Protein AF-A0A0R1YLH3-F1 (afdb_monomer)

Nearest PDB structures (foldseek):
  3edd-assembly1_A  TM=8.140E-01  e=1.425E-04  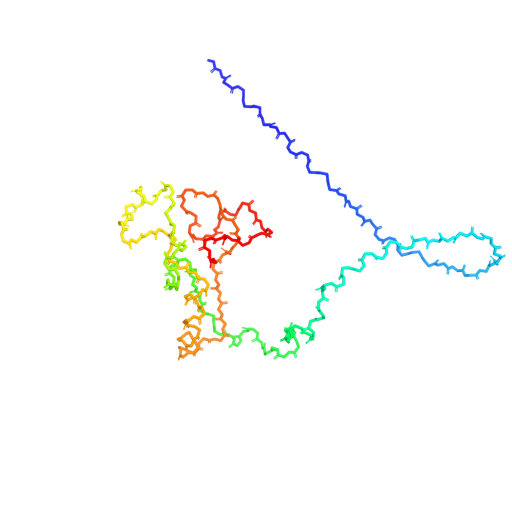Flavobacterium sp. 92
  1h3g-assembly1_A  TM=8.154E-01  e=4.074E-04  Flavobacterium sp. 92
  1sma-assembly1_B  TM=7.737E-01  e=2.733E-03  Thermus sp. IM6501
  1j0i-assembly1_B  TM=7.892E-01  e=3.795E-03  Geobacillus stearothermophilus
  1j0j-assembly1_A  TM=8.094E-01  e=9.514E-03  Geobacillus stearothermophilus

Organism: NCBI:txid1423721

Structure (mmCIF, N/CA/C/O backbone):
data_AF-A0A0R1YLH3-F1
#
_entry.id   AF-A0A0R1YLH3-F1
#
loop_
_atom_site.group_PDB
_atom_site.id
_atom_site.type_symbol
_atom_site.label_atom_id
_atom_site.label_alt_id
_atom_site.label_comp_id
_atom_site.label_asym_id
_atom_site.label_entity_id
_atom_site.label_seq_id
_atom_site.pdbx_PDB_ins_code
_atom_site.Cartn_x
_atom_site.Cartn_y
_atom_site.Cartn_z
_atom_site.occupancy
_atom_site.B_iso_or_equiv
_atom_site.auth_seq_id
_atom_site.auth_comp_id
_atom_site.auth_asym_id
_atom_site.auth_atom_id
_atom_site.pdbx_PDB_model_num
ATOM 1 N N . MET A 1 1 ? 11.636 28.647 -34.836 1.00 41.56 1 MET A N 1
ATOM 2 C CA . MET A 1 1 ? 10.511 27.737 -35.161 1.00 41.56 1 MET A CA 1
ATOM 3 C C . MET A 1 1 ? 9.834 27.294 -33.867 1.00 41.56 1 MET A C 1
ATOM 5 O O . MET A 1 1 ? 10.467 26.602 -33.083 1.00 41.56 1 MET A O 1
ATOM 9 N N . LYS A 1 2 ? 8.597 27.730 -33.590 1.00 36.56 2 LYS A N 1
ATOM 10 C CA . LYS A 1 2 ? 7.837 27.306 -32.396 1.00 36.56 2 LYS A CA 1
ATOM 11 C C . LYS A 1 2 ? 7.031 26.047 -32.741 1.00 36.56 2 LYS A C 1
ATOM 13 O O . LYS A 1 2 ? 6.199 26.096 -33.643 1.00 36.56 2 LYS A O 1
ATOM 18 N N . LYS A 1 3 ? 7.300 24.922 -32.067 1.00 42.94 3 LYS A N 1
ATOM 19 C CA . LYS A 1 3 ? 6.544 23.668 -32.239 1.00 42.94 3 LYS A CA 1
ATOM 20 C C . LYS A 1 3 ? 5.147 23.846 -31.633 1.00 42.94 3 LYS A C 1
ATOM 22 O O . LYS A 1 3 ? 5.029 24.143 -30.449 1.00 42.94 3 LYS A O 1
ATOM 27 N N . LYS A 1 4 ? 4.097 23.691 -32.445 1.00 41.88 4 LYS A N 1
ATOM 28 C CA . LYS A 1 4 ? 2.708 23.635 -31.969 1.00 41.88 4 LYS A CA 1
ATOM 29 C C . LYS A 1 4 ? 2.486 22.282 -31.288 1.00 41.88 4 LYS A C 1
ATOM 31 O O . LYS A 1 4 ? 2.579 21.251 -31.946 1.00 41.88 4 LYS A O 1
ATOM 36 N N . GLN A 1 5 ? 2.208 22.290 -29.988 1.00 43.94 5 GLN A N 1
ATOM 37 C CA . GLN A 1 5 ? 1.668 21.128 -29.283 1.00 43.94 5 GLN A CA 1
ATOM 38 C C . GLN A 1 5 ? 0.197 20.969 -29.681 1.00 43.94 5 GLN A C 1
ATOM 40 O O . GLN A 1 5 ? -0.623 21.840 -29.400 1.00 43.94 5 GLN A O 1
ATOM 45 N N . PHE A 1 6 ? -0.132 19.870 -30.356 1.00 42.41 6 PHE A N 1
ATOM 46 C CA . PHE A 1 6 ? -1.513 19.428 -30.519 1.00 42.41 6 PHE A CA 1
ATOM 47 C C . PHE A 1 6 ? -1.875 18.576 -29.302 1.00 42.41 6 PHE A C 1
ATOM 49 O O . PHE A 1 6 ? -1.439 17.435 -29.187 1.00 42.41 6 PHE A O 1
ATOM 56 N N . ALA A 1 7 ? -2.648 19.140 -28.377 1.00 43.97 7 ALA A N 1
ATOM 57 C CA . ALA A 1 7 ? -3.305 18.366 -27.333 1.00 43.97 7 ALA A CA 1
ATOM 58 C C . ALA A 1 7 ? -4.562 17.721 -27.936 1.00 43.97 7 ALA A C 1
ATOM 60 O O . ALA A 1 7 ? -5.494 18.429 -28.326 1.00 43.97 7 ALA A O 1
ATOM 61 N N . SER A 1 8 ? -4.601 16.391 -28.047 1.00 45.81 8 SER A N 1
ATOM 62 C CA . SER A 1 8 ? -5.822 15.679 -28.428 1.00 45.81 8 SER A CA 1
ATOM 63 C C . SER A 1 8 ? -6.795 15.697 -27.252 1.00 45.81 8 SER A C 1
ATOM 65 O O . SER A 1 8 ? -6.513 15.153 -26.183 1.00 45.81 8 SER A O 1
ATOM 67 N N . LYS A 1 9 ? -7.943 16.343 -27.438 1.00 44.88 9 LYS A N 1
ATOM 68 C CA . LYS A 1 9 ? -9.011 16.427 -26.443 1.00 44.88 9 LYS A CA 1
ATOM 69 C C . LYS A 1 9 ? -9.613 15.027 -26.269 1.00 44.88 9 LYS A C 1
ATOM 71 O O . LYS A 1 9 ? -10.305 14.547 -27.159 1.00 44.88 9 LYS A O 1
ATOM 76 N N . VAL A 1 10 ? -9.327 14.353 -25.155 1.00 46.75 10 VAL A N 1
ATOM 77 C CA . VAL A 1 10 ? -10.000 13.095 -24.801 1.00 46.75 10 VAL A CA 1
ATOM 78 C C . VAL A 1 10 ? -11.439 13.439 -24.425 1.00 46.75 10 VAL A C 1
ATOM 80 O O . VAL A 1 10 ? -11.704 13.980 -23.353 1.00 46.75 10 VAL A O 1
ATOM 83 N N . THR A 1 11 ? -12.380 13.175 -25.325 1.00 44.16 11 THR A N 1
ATOM 84 C CA . THR A 1 11 ? -13.809 13.342 -25.057 1.00 44.16 11 THR A CA 1
ATOM 85 C C . THR A 1 11 ? -14.288 12.137 -24.251 1.00 44.16 11 THR A C 1
ATOM 87 O O . THR A 1 11 ? -14.563 11.081 -24.811 1.00 44.16 11 THR A O 1
ATOM 90 N N . ARG A 1 12 ? -14.368 12.260 -22.921 1.00 53.16 12 ARG A N 1
ATOM 91 C CA . ARG A 1 12 ? -15.113 11.286 -22.110 1.00 53.16 12 ARG A CA 1
ATOM 92 C C . ARG A 1 12 ? -16.604 11.514 -22.349 1.00 53.16 12 ARG A C 1
ATOM 94 O O . ARG A 1 12 ? -17.117 12.584 -22.036 1.00 53.16 12 ARG A O 1
ATOM 101 N N . LEU A 1 13 ? -17.284 10.519 -22.912 1.00 41.19 13 LEU A N 1
ATOM 102 C CA . LEU A 1 13 ? -18.739 10.506 -23.014 1.00 41.19 13 LEU A CA 1
ATOM 103 C C . LEU A 1 13 ? -19.300 10.155 -21.626 1.00 41.19 13 LEU A C 1
ATOM 105 O O . LEU A 1 13 ? -19.331 8.992 -21.234 1.00 41.19 13 LEU A O 1
ATOM 109 N N . THR A 1 14 ? -19.669 11.158 -20.834 1.00 47.28 14 THR A N 1
ATOM 110 C CA . THR A 1 14 ? -20.372 10.942 -19.563 1.00 47.28 14 THR A CA 1
ATOM 111 C C . THR A 1 14 ? -21.852 10.726 -19.854 1.00 47.28 14 THR A C 1
ATOM 113 O O . THR A 1 14 ? -22.550 11.667 -20.230 1.00 47.28 14 THR A O 1
ATOM 116 N N . MET A 1 15 ? -22.335 9.493 -19.702 1.00 36.97 15 MET A N 1
ATOM 117 C CA . MET A 1 15 ? -23.762 9.188 -19.796 1.00 36.97 15 MET A CA 1
ATOM 118 C C . MET A 1 15 ? -24.400 9.405 -18.420 1.00 36.97 15 MET A C 1
ATOM 120 O O . MET A 1 15 ? -24.258 8.577 -17.525 1.00 36.97 15 MET A O 1
ATOM 124 N N . SER A 1 16 ? -25.065 10.544 -18.233 1.00 42.62 16 SER A N 1
ATOM 125 C CA . SER A 1 16 ? -25.871 10.805 -17.036 1.00 42.62 16 SER A CA 1
ATOM 126 C C . SER A 1 16 ? -27.224 10.113 -17.188 1.00 42.62 16 SER A C 1
ATOM 128 O O . SER A 1 16 ? -28.030 10.516 -18.024 1.00 42.62 16 SER A O 1
ATOM 130 N N . MET A 1 17 ? -27.487 9.071 -16.399 1.00 38.12 17 MET A N 1
ATOM 131 C CA . MET A 1 17 ? -28.811 8.452 -16.316 1.00 38.12 17 MET A CA 1
ATOM 132 C C . MET A 1 17 ? -29.603 9.132 -15.194 1.00 38.12 17 MET A C 1
ATOM 134 O O . MET A 1 17 ? -29.219 9.064 -14.029 1.00 38.12 17 MET A O 1
ATOM 138 N N . VAL A 1 18 ? -30.698 9.810 -15.542 1.00 38.19 18 VAL A N 1
ATOM 139 C CA . VAL A 1 18 ? -31.659 10.340 -14.565 1.00 38.19 18 VAL A CA 1
ATOM 140 C C . VAL A 1 18 ? -32.640 9.219 -14.226 1.00 38.19 18 VAL A C 1
ATOM 142 O O . VAL A 1 18 ? -33.414 8.799 -15.084 1.00 38.19 18 VAL A O 1
ATOM 145 N N . LEU A 1 19 ? -32.620 8.720 -12.987 1.00 36.47 19 LEU A N 1
ATOM 146 C CA . LEU A 1 19 ? -33.685 7.851 -12.482 1.00 36.47 19 LEU A CA 1
ATOM 147 C C . LEU A 1 19 ? -34.911 8.711 -12.144 1.00 36.47 19 LEU A C 1
ATOM 149 O O . LEU A 1 19 ? -34.988 9.315 -11.078 1.00 36.47 19 LEU A O 1
ATOM 153 N N . GLY A 1 20 ? -35.868 8.778 -13.069 1.00 37.16 20 GLY A N 1
ATOM 154 C CA . GLY A 1 20 ? -37.187 9.349 -12.811 1.00 37.16 20 GLY A CA 1
ATOM 155 C C . GLY A 1 20 ? -38.100 8.311 -12.161 1.00 37.16 20 GLY A C 1
ATOM 156 O O . GLY A 1 20 ? -38.496 7.347 -12.811 1.00 37.16 20 GLY A O 1
ATOM 157 N N . ALA A 1 21 ? -38.463 8.504 -10.894 1.00 40.66 21 ALA A N 1
ATOM 158 C CA . ALA A 1 21 ? -39.546 7.748 -10.275 1.00 40.66 21 ALA A CA 1
ATOM 159 C C . ALA A 1 21 ? -40.887 8.292 -10.797 1.00 40.66 21 ALA A C 1
ATOM 161 O O . ALA A 1 21 ? -41.300 9.385 -10.419 1.00 40.66 21 ALA A O 1
ATOM 162 N N . SER A 1 22 ? -41.554 7.556 -11.690 1.00 39.66 22 SER A N 1
ATOM 163 C CA . SER A 1 22 ? -42.939 7.849 -12.079 1.00 39.66 22 SER A CA 1
ATOM 164 C C . SER A 1 22 ? -43.885 6.988 -11.253 1.00 39.66 22 SER A C 1
ATOM 166 O O . SER A 1 22 ? -43.877 5.763 -11.359 1.00 39.66 22 SER A O 1
ATOM 168 N N . THR A 1 23 ? -44.700 7.627 -10.421 1.00 36.88 23 THR A N 1
ATOM 169 C CA . THR A 1 23 ? -45.842 6.993 -9.765 1.00 36.88 23 THR A CA 1
ATOM 170 C C . THR A 1 23 ? -46.965 6.830 -10.786 1.00 36.88 23 THR A C 1
ATOM 172 O O . THR A 1 23 ? -47.507 7.799 -11.310 1.00 36.88 23 THR A O 1
ATOM 175 N N . ILE A 1 24 ? -47.298 5.580 -11.097 1.00 39.78 24 ILE A N 1
ATOM 176 C CA . ILE A 1 24 ? -48.396 5.228 -11.997 1.00 39.78 24 ILE A CA 1
ATOM 177 C C . ILE A 1 24 ? -49.672 5.150 -11.152 1.00 39.78 24 ILE A C 1
ATOM 179 O O . ILE A 1 24 ? -49.755 4.334 -10.235 1.00 39.78 24 ILE A O 1
ATOM 183 N N . VAL A 1 25 ? -50.656 6.003 -11.437 1.00 35.94 25 VAL A N 1
ATOM 184 C CA . VAL A 1 25 ? -52.012 5.893 -10.876 1.00 35.94 25 VAL A CA 1
ATOM 185 C C . VAL A 1 25 ? -52.773 4.853 -11.714 1.00 35.94 25 VAL A C 1
ATOM 187 O O . VAL A 1 25 ? -52.804 4.997 -12.938 1.00 35.94 25 VAL A O 1
ATOM 190 N N . PRO A 1 26 ? -53.359 3.793 -11.128 1.00 37.72 26 PRO A N 1
ATOM 191 C CA . PRO A 1 26 ? -54.004 2.746 -11.905 1.00 37.72 26 PRO A CA 1
ATOM 192 C C . PRO A 1 26 ? -55.454 3.130 -12.205 1.00 37.72 26 PRO A C 1
ATOM 194 O O . PRO A 1 26 ? -56.212 3.429 -11.288 1.00 37.72 26 PRO A O 1
ATOM 197 N N . ASN A 1 27 ? -55.842 3.097 -13.481 1.00 35.34 27 ASN A N 1
ATOM 198 C CA . ASN A 1 27 ? -57.088 2.466 -13.927 1.00 35.34 27 ASN A CA 1
ATOM 199 C C . ASN A 1 27 ? -57.209 2.520 -15.455 1.00 35.34 27 ASN A C 1
ATOM 201 O O . ASN A 1 27 ? -57.307 3.600 -16.027 1.00 35.34 27 ASN A O 1
ATOM 205 N N . MET A 1 28 ? -57.191 1.328 -16.065 1.00 33.00 28 MET A N 1
ATOM 206 C CA . MET A 1 28 ? -57.956 0.832 -17.227 1.00 33.00 28 MET A CA 1
ATOM 207 C C . MET A 1 28 ? -57.123 -0.244 -17.965 1.00 33.00 28 MET A C 1
ATOM 209 O O . MET A 1 28 ? -56.097 0.041 -18.576 1.00 33.00 28 MET A O 1
ATOM 213 N N . LEU A 1 29 ? -57.556 -1.504 -17.840 1.00 31.77 29 LEU A N 1
ATOM 214 C CA . LEU A 1 29 ? -57.017 -2.729 -18.471 1.00 31.77 29 LEU A CA 1
ATOM 215 C C . LEU A 1 29 ? -57.354 -2.798 -19.988 1.00 31.77 29 LEU A C 1
ATOM 217 O O . LEU A 1 29 ? -58.272 -2.104 -20.418 1.00 31.77 29 LEU A O 1
ATOM 221 N N . PRO A 1 30 ? -56.835 -3.775 -20.767 1.00 43.88 30 PRO A N 1
ATOM 222 C CA . PRO A 1 30 ? -55.427 -4.112 -21.006 1.00 43.88 30 PRO A CA 1
ATOM 223 C C . PRO A 1 30 ? -55.154 -4.310 -22.523 1.00 43.88 30 PRO A C 1
ATOM 225 O O . PRO A 1 30 ? -55.955 -4.918 -23.228 1.00 43.88 30 PRO A O 1
ATOM 228 N N . LEU A 1 31 ? -53.998 -3.912 -23.059 1.00 31.97 31 LEU A N 1
ATOM 229 C CA . LEU A 1 31 ? -53.552 -4.481 -24.339 1.00 31.97 31 LEU A CA 1
ATOM 230 C C . LEU A 1 31 ? -52.028 -4.545 -24.391 1.00 31.97 31 LEU A C 1
ATOM 232 O O . LEU A 1 31 ? -51.353 -3.526 -24.448 1.00 31.97 31 LEU A O 1
ATOM 236 N N . PHE A 1 32 ? -51.535 -5.778 -24.271 1.00 42.72 32 PHE A N 1
ATOM 237 C CA . PHE A 1 32 ? -50.171 -6.257 -24.490 1.00 42.72 32 PHE A CA 1
ATOM 238 C C . PHE A 1 32 ? -49.085 -5.190 -24.696 1.00 42.72 32 PHE A C 1
ATOM 240 O O . PHE A 1 32 ? -48.831 -4.739 -25.808 1.00 42.72 32 PHE A O 1
ATOM 247 N N . SER A 1 33 ? -48.334 -4.916 -23.631 1.00 35.69 33 SER A N 1
ATOM 248 C CA . SER A 1 33 ? -46.931 -4.536 -23.759 1.00 35.69 33 SER A CA 1
ATOM 249 C C . SER A 1 33 ? -46.142 -5.323 -22.719 1.00 35.69 33 SER A C 1
ATOM 251 O O . SER A 1 33 ? -46.229 -5.058 -21.520 1.00 35.69 33 SER A O 1
ATOM 253 N N . GLN A 1 34 ? -45.445 -6.373 -23.162 1.00 30.75 34 GLN A N 1
ATOM 254 C CA . GLN A 1 34 ? -44.431 -7.011 -22.331 1.00 30.75 34 GLN A CA 1
ATOM 255 C C . GLN A 1 34 ? -43.265 -6.032 -22.217 1.00 30.75 34 GLN A C 1
ATOM 257 O O . GLN A 1 34 ? -42.438 -5.927 -23.121 1.00 30.75 34 GLN A O 1
ATOM 262 N N . THR A 1 35 ? -43.190 -5.312 -21.103 1.00 37.00 35 THR A N 1
ATOM 263 C CA . THR A 1 35 ? -41.956 -4.629 -20.728 1.00 37.00 35 THR A CA 1
ATOM 264 C C . THR A 1 35 ? -40.948 -5.700 -20.329 1.00 37.00 35 THR A C 1
ATOM 266 O O . THR A 1 35 ? -41.014 -6.261 -19.235 1.00 37.00 35 THR A O 1
ATOM 269 N N . VAL A 1 36 ? -40.019 -6.012 -21.233 1.00 32.28 36 VAL A N 1
ATOM 270 C CA . VAL A 1 36 ? -38.805 -6.756 -20.894 1.00 32.28 36 VAL A CA 1
ATOM 271 C C . VAL A 1 36 ? -37.981 -5.854 -19.980 1.00 32.28 36 VAL A C 1
ATOM 273 O O . VAL A 1 36 ? -37.334 -4.910 -20.429 1.00 32.28 36 VAL A O 1
ATOM 276 N N . PHE A 1 37 ? -38.036 -6.110 -18.676 1.00 39.53 37 PHE A N 1
ATOM 277 C CA . PHE A 1 37 ? -37.098 -5.510 -17.740 1.00 39.53 37 PHE A CA 1
ATOM 278 C C . PHE A 1 37 ? -35.727 -6.141 -17.989 1.00 39.53 37 PHE A C 1
ATOM 280 O O . PHE A 1 37 ? -35.552 -7.347 -17.806 1.00 39.53 37 PHE A O 1
ATOM 287 N N . ALA A 1 38 ? -34.748 -5.336 -18.404 1.00 34.44 38 ALA A N 1
ATOM 288 C CA . ALA A 1 38 ? -33.347 -5.733 -18.374 1.00 34.44 38 ALA A CA 1
ATOM 289 C C . ALA A 1 38 ? -32.920 -5.868 -16.905 1.00 34.44 38 ALA A C 1
ATOM 291 O O . ALA A 1 38 ? -32.448 -4.924 -16.275 1.00 34.44 38 ALA A O 1
ATOM 292 N N . ASN A 1 39 ? -33.154 -7.046 -16.335 1.00 43.38 39 ASN A N 1
ATOM 293 C CA . ASN A 1 39 ? -32.692 -7.407 -15.010 1.00 43.38 39 ASN A CA 1
ATOM 294 C C . ASN A 1 39 ? -31.244 -7.896 -15.137 1.00 43.38 39 ASN A C 1
ATOM 296 O O . ASN A 1 39 ? -30.988 -9.096 -15.124 1.00 43.38 39 ASN A O 1
ATOM 300 N N . THR A 1 40 ? -30.282 -6.980 -15.274 1.00 40.06 40 THR A N 1
ATOM 301 C CA . THR A 1 40 ? -28.876 -7.330 -15.014 1.00 40.06 40 THR A CA 1
ATOM 302 C C . THR A 1 40 ? -28.689 -7.376 -13.503 1.00 40.06 40 THR A C 1
ATOM 304 O O . THR A 1 40 ? -28.097 -6.491 -12.890 1.00 40.06 40 THR A O 1
ATOM 307 N N . GLN A 1 41 ? -29.237 -8.420 -12.882 1.00 41.78 41 GLN A N 1
ATOM 308 C CA . GLN A 1 41 ? -28.711 -8.893 -11.613 1.00 41.78 41 GLN A CA 1
ATOM 309 C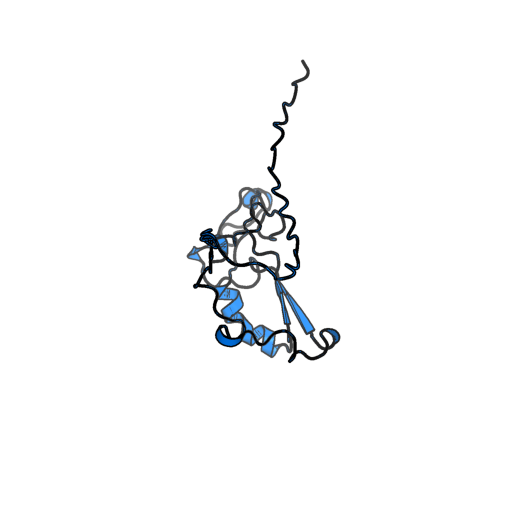 C . GLN A 1 41 ? -27.338 -9.470 -11.942 1.00 41.78 41 GLN A C 1
ATOM 311 O O . GLN A 1 41 ? -27.235 -10.560 -12.497 1.00 41.78 41 GLN A O 1
ATOM 316 N N . ASN A 1 42 ? -26.273 -8.733 -11.640 1.00 40.75 42 ASN A N 1
ATOM 317 C CA . ASN A 1 42 ? -24.971 -9.365 -11.476 1.00 40.75 42 ASN A CA 1
ATOM 318 C C . ASN A 1 42 ? -25.094 -10.303 -10.265 1.00 40.75 42 ASN A C 1
ATOM 320 O O . ASN A 1 42 ? -24.911 -9.888 -9.123 1.00 40.75 42 ASN A O 1
ATOM 324 N N . THR A 1 43 ? -25.431 -11.571 -10.500 1.00 44.56 43 THR A N 1
ATOM 325 C CA . THR A 1 43 ? -25.669 -12.594 -9.465 1.00 44.56 43 THR A CA 1
ATOM 326 C C . THR A 1 43 ? -24.386 -13.097 -8.787 1.00 44.56 43 THR A C 1
ATOM 328 O O . THR A 1 43 ? -24.390 -14.150 -8.162 1.00 44.56 43 THR A O 1
ATOM 331 N N . GLY A 1 44 ? -23.280 -12.354 -8.891 1.00 45.44 44 GLY A N 1
ATOM 332 C CA . GLY A 1 44 ? -22.007 -12.643 -8.218 1.00 45.44 44 GLY A CA 1
ATOM 333 C C . GLY A 1 44 ? -21.714 -11.757 -7.002 1.00 45.44 44 GLY A C 1
ATOM 334 O O . GLY A 1 44 ? -20.686 -11.925 -6.351 1.00 45.44 44 GLY A O 1
ATOM 335 N N . ILE A 1 45 ? -22.576 -10.789 -6.676 1.00 50.59 45 ILE A N 1
ATOM 336 C CA . ILE A 1 45 ? -22.359 -9.912 -5.521 1.00 50.59 45 ILE A CA 1
ATOM 337 C C . ILE A 1 45 ? -22.963 -10.583 -4.282 1.00 50.59 45 ILE A C 1
ATOM 339 O O . ILE A 1 45 ? -24.138 -10.402 -3.984 1.00 50.59 45 ILE A O 1
ATOM 343 N N . LEU A 1 46 ? -22.143 -11.345 -3.548 1.00 50.66 46 LEU A N 1
ATOM 344 C CA . LEU A 1 46 ? -22.490 -11.828 -2.203 1.00 50.66 46 LEU A CA 1
ATOM 345 C C . LEU A 1 46 ? -22.951 -10.653 -1.325 1.00 50.66 46 LEU A C 1
ATOM 347 O O . LEU A 1 46 ? -22.324 -9.586 -1.367 1.00 50.66 46 LEU A O 1
ATOM 351 N N . SER A 1 47 ? -24.005 -10.847 -0.527 1.00 55.31 47 SER A N 1
ATOM 352 C CA . SER A 1 47 ? -24.480 -9.861 0.455 1.00 55.31 47 SER A CA 1
ATOM 353 C C . SER A 1 47 ? -23.370 -9.512 1.452 1.00 55.31 47 SER A C 1
ATOM 355 O O . SER A 1 47 ? -22.518 -10.343 1.760 1.00 55.31 47 SER A O 1
ATOM 357 N N . ALA A 1 48 ? -23.376 -8.294 2.005 1.00 52.41 48 ALA A N 1
ATOM 358 C CA . ALA A 1 48 ? -22.409 -7.872 3.028 1.00 52.41 48 ALA A CA 1
ATOM 359 C C . ALA A 1 48 ? -22.357 -8.837 4.230 1.00 52.41 48 ALA A C 1
ATOM 361 O O . ALA A 1 48 ? -21.288 -9.082 4.787 1.00 52.41 48 ALA A O 1
ATOM 362 N N . LYS A 1 49 ? -23.501 -9.450 4.564 1.00 49.03 49 LYS A N 1
ATOM 363 C CA . LYS A 1 49 ? -23.612 -10.496 5.587 1.00 49.03 49 LYS A CA 1
ATOM 364 C C . LYS A 1 49 ? -22.905 -11.793 5.173 1.00 49.03 49 LYS A C 1
ATOM 366 O O . LYS A 1 49 ? -22.237 -12.405 5.999 1.00 49.03 49 LYS A O 1
ATOM 371 N N . ASP A 1 50 ? -23.004 -12.163 3.899 1.00 55.78 50 ASP A N 1
ATOM 372 C CA . ASP A 1 50 ? -22.420 -13.389 3.337 1.00 55.78 50 ASP A CA 1
ATOM 373 C C . ASP A 1 50 ? -20.901 -13.260 3.125 1.00 55.78 50 ASP A C 1
ATOM 375 O O . ASP A 1 50 ? -20.193 -14.260 3.081 1.00 55.78 50 ASP A O 1
ATOM 379 N N . ARG A 1 51 ? -20.383 -12.025 3.043 1.00 56.59 51 ARG A N 1
ATOM 380 C CA . ARG A 1 51 ? -18.941 -11.714 2.982 1.00 56.59 51 ARG A CA 1
ATOM 381 C C . ARG A 1 51 ? -18.263 -11.638 4.357 1.00 56.59 51 ARG A C 1
ATOM 383 O O . ARG A 1 51 ? -17.083 -11.311 4.421 1.00 56.59 51 ARG A O 1
ATOM 390 N N . GLY A 1 52 ? -19.001 -11.834 5.454 1.00 47.53 52 GLY A N 1
ATOM 391 C CA . GLY A 1 52 ? -18.482 -11.606 6.809 1.00 47.53 52 GLY A CA 1
ATOM 392 C C . GLY A 1 52 ? -18.116 -10.141 7.098 1.00 47.53 52 GLY A C 1
ATOM 393 O O . GLY A 1 52 ? -17.431 -9.859 8.079 1.00 47.53 52 GLY A O 1
ATOM 394 N N . ILE A 1 53 ? -18.569 -9.194 6.266 1.00 50.72 53 ILE A N 1
ATOM 395 C CA . ILE A 1 53 ? -18.299 -7.764 6.440 1.00 50.72 53 ILE A CA 1
ATOM 396 C C . ILE A 1 53 ? -19.299 -7.213 7.466 1.00 50.72 53 ILE A C 1
ATOM 398 O O . ILE A 1 53 ? -20.361 -6.688 7.130 1.00 50.72 53 ILE A O 1
ATOM 402 N N . LEU A 1 54 ? -18.949 -7.326 8.746 1.00 46.81 54 LEU A N 1
ATOM 403 C CA . LEU A 1 54 ? -19.563 -6.569 9.835 1.00 46.81 54 LEU A CA 1
ATOM 404 C C . LEU A 1 54 ? -18.876 -5.201 9.927 1.00 46.81 54 LEU A C 1
ATOM 406 O O . LEU A 1 54 ? -18.013 -4.998 10.774 1.00 46.81 54 LEU A O 1
ATOM 410 N N . TYR A 1 55 ? -19.206 -4.250 9.051 1.00 51.91 55 TYR A N 1
ATOM 411 C CA . TYR A 1 55 ? -18.629 -2.907 9.166 1.00 51.91 55 TYR A CA 1
ATOM 412 C C . TYR A 1 55 ? -19.629 -1.786 8.900 1.00 51.91 55 TYR A C 1
ATOM 414 O O . TYR A 1 55 ? -19.738 -1.279 7.792 1.00 51.91 55 TYR A O 1
ATOM 422 N N . ALA A 1 56 ? -20.330 -1.402 9.970 1.00 46.97 56 ALA A N 1
ATOM 423 C CA . ALA A 1 56 ? -20.817 -0.037 10.215 1.00 46.97 56 ALA A CA 1
ATOM 424 C C . ALA A 1 56 ? -21.392 0.093 11.638 1.00 46.97 56 ALA A C 1
ATOM 426 O O . ALA A 1 56 ? -21.140 1.084 12.307 1.00 46.97 56 ALA A O 1
ATOM 427 N N . ASN A 1 57 ? -22.101 -0.933 12.128 1.00 49.03 57 ASN A N 1
ATOM 428 C CA . ASN A 1 57 ? -22.892 -0.843 13.368 1.00 49.03 57 ASN A CA 1
ATOM 429 C C . ASN A 1 57 ? -22.278 -1.544 14.597 1.00 49.03 57 ASN A C 1
ATOM 431 O O . ASN A 1 57 ? -22.923 -1.608 15.637 1.00 49.03 57 ASN A O 1
ATOM 435 N N . SER A 1 58 ? -21.062 -2.089 14.489 1.00 52.78 58 SER A N 1
ATOM 436 C CA . SER A 1 58 ? -20.330 -2.711 15.610 1.00 52.78 58 SER A CA 1
ATOM 437 C C . SER A 1 58 ? -19.012 -2.010 15.950 1.00 52.78 58 SER A C 1
ATOM 439 O O . SER A 1 58 ? -18.295 -2.483 16.828 1.00 52.78 58 SER A O 1
ATOM 441 N N . ARG A 1 59 ? -18.651 -0.933 15.235 1.00 57.91 59 ARG A N 1
ATOM 442 C CA . ARG A 1 59 ? -17.453 -0.145 15.555 1.00 57.91 59 ARG A CA 1
ATOM 443 C C . ARG A 1 59 ? -17.761 0.773 16.733 1.00 57.91 59 ARG A C 1
ATOM 445 O O . ARG A 1 59 ? -18.796 1.438 16.744 1.00 57.91 59 ARG A O 1
ATOM 452 N N . THR A 1 60 ? -16.844 0.809 17.690 1.00 69.62 60 THR A N 1
ATOM 453 C CA . THR A 1 60 ? -16.705 1.911 18.646 1.00 69.62 60 THR A CA 1
ATOM 454 C C . THR A 1 60 ? -16.314 3.197 17.907 1.00 69.62 60 THR A C 1
ATOM 456 O O . THR A 1 60 ? -16.180 3.212 16.680 1.00 69.62 60 THR A O 1
ATOM 459 N N . ASP A 1 61 ? -16.186 4.308 18.626 1.00 81.12 61 ASP A N 1
ATOM 460 C CA . ASP A 1 61 ? -15.787 5.579 18.029 1.00 81.12 61 ASP A CA 1
ATOM 461 C C . ASP A 1 61 ? -14.417 5.446 17.341 1.00 81.12 61 ASP A C 1
ATOM 463 O O . ASP A 1 61 ? -13.476 4.929 17.934 1.00 81.12 61 ASP A O 1
ATOM 467 N N . PHE A 1 62 ? -14.269 5.925 16.100 1.00 82.94 62 PHE A N 1
ATOM 468 C CA . PHE A 1 62 ? -12.978 5.875 15.398 1.00 82.94 62 PHE A CA 1
ATOM 469 C C . PHE A 1 62 ? -11.884 6.671 16.129 1.00 82.94 62 PHE A C 1
ATOM 471 O O . PHE A 1 62 ? -10.700 6.421 15.934 1.00 82.94 62 PHE A O 1
ATOM 478 N N . ARG A 1 63 ? -12.272 7.620 16.990 1.00 86.75 63 ARG A N 1
ATOM 479 C CA . ARG A 1 63 ? -11.353 8.355 17.867 1.00 86.75 63 ARG A CA 1
ATOM 480 C C . ARG A 1 63 ? -10.684 7.468 18.922 1.00 86.75 63 ARG A C 1
ATOM 482 O O . ARG A 1 63 ? -9.669 7.888 19.467 1.00 86.75 63 ARG A O 1
ATOM 489 N N . ASP A 1 64 ? -11.224 6.279 19.184 1.00 88.50 64 ASP A N 1
ATOM 490 C CA . ASP A 1 64 ? -10.635 5.292 20.094 1.00 88.50 64 ASP A CA 1
ATOM 491 C C . ASP A 1 64 ? -9.560 4.430 19.402 1.00 88.50 64 ASP A C 1
ATOM 493 O O . ASP A 1 64 ? -8.839 3.687 20.067 1.00 88.50 64 ASP A O 1
ATOM 497 N N . GLU A 1 65 ? -9.438 4.513 18.072 1.00 90.44 65 GLU A N 1
ATOM 498 C CA . GLU A 1 65 ? -8.497 3.709 17.295 1.00 90.44 65 GLU A CA 1
ATOM 499 C C . GLU A 1 65 ? -7.086 4.310 17.309 1.00 90.44 65 GLU A C 1
ATOM 501 O O . GLU A 1 65 ? -6.882 5.514 17.126 1.00 90.44 65 GLU A O 1
ATOM 506 N N . THR A 1 66 ? -6.082 3.446 17.421 1.00 95.06 66 THR A N 1
ATOM 507 C CA . THR A 1 66 ? -4.678 3.793 17.193 1.00 95.06 66 THR A CA 1
ATOM 508 C C . THR A 1 66 ? -4.248 3.257 15.831 1.00 95.06 66 THR A C 1
ATOM 510 O O . THR A 1 66 ? -4.314 2.058 15.549 1.00 95.06 66 THR A O 1
ATOM 513 N N . ILE A 1 67 ? -3.815 4.163 14.951 1.00 96.38 67 ILE A N 1
ATOM 514 C CA . ILE A 1 67 ? -3.536 3.851 13.544 1.00 96.38 67 ILE A CA 1
ATOM 515 C C . ILE A 1 67 ? -2.036 3.645 13.331 1.00 96.38 67 ILE A C 1
ATOM 517 O O . ILE A 1 67 ? -1.239 4.549 13.584 1.00 96.38 67 ILE A O 1
ATOM 521 N N . TYR A 1 68 ? -1.662 2.482 12.798 1.00 98.19 68 TYR A N 1
ATOM 522 C CA . TYR A 1 68 ? -0.320 2.213 12.291 1.00 98.19 68 TYR A CA 1
ATOM 523 C C . TYR A 1 68 ? -0.246 2.584 10.808 1.00 98.19 68 TYR A C 1
ATOM 525 O O . TYR A 1 68 ? -0.884 1.943 9.970 1.00 98.19 68 TYR A O 1
ATOM 533 N N . PHE A 1 69 ? 0.509 3.631 10.476 1.00 98.19 69 PHE A N 1
ATOM 534 C CA . PHE A 1 69 ? 0.731 4.034 9.089 1.00 98.19 69 PHE A CA 1
ATOM 535 C C . PHE A 1 69 ? 1.985 3.370 8.517 1.00 98.19 69 PHE A C 1
ATOM 537 O O . PHE A 1 69 ? 3.040 3.404 9.151 1.00 98.19 69 PHE A O 1
ATOM 544 N N . LEU A 1 70 ? 1.890 2.815 7.307 1.00 98.00 70 LEU A N 1
ATOM 545 C CA . LEU A 1 70 ? 3.028 2.219 6.609 1.00 98.00 70 LEU A CA 1
ATOM 546 C C . LEU A 1 70 ? 2.985 2.448 5.095 1.00 98.00 70 LEU A C 1
ATOM 548 O O . LEU A 1 70 ? 1.928 2.630 4.490 1.00 98.00 70 LEU A O 1
ATOM 552 N N . ILE A 1 71 ? 4.168 2.400 4.482 1.00 98.00 71 ILE A N 1
ATOM 553 C CA . ILE A 1 71 ? 4.341 2.336 3.030 1.00 98.00 71 ILE A CA 1
ATOM 554 C C . ILE A 1 71 ? 4.488 0.858 2.672 1.00 98.00 71 ILE A C 1
ATOM 556 O O . ILE A 1 71 ? 5.494 0.249 3.026 1.00 98.00 71 ILE A O 1
ATOM 560 N N . THR A 1 72 ? 3.491 0.279 1.999 1.00 97.81 72 THR A N 1
ATOM 561 C CA . THR A 1 72 ? 3.402 -1.180 1.783 1.00 97.81 72 THR A CA 1
ATOM 562 C C . THR A 1 72 ? 4.649 -1.738 1.100 1.00 97.81 72 THR A C 1
ATOM 564 O O . THR A 1 72 ? 5.244 -2.688 1.595 1.00 97.81 72 THR A O 1
ATOM 567 N N . THR A 1 73 ? 5.133 -1.051 0.062 1.00 97.50 73 THR A N 1
ATOM 568 C CA . THR A 1 73 ? 6.338 -1.411 -0.712 1.00 97.50 73 THR A CA 1
ATOM 569 C C . THR A 1 73 ? 7.654 -1.311 0.055 1.00 97.50 73 THR A C 1
ATOM 571 O O . THR A 1 73 ? 8.699 -1.571 -0.531 1.00 97.50 73 THR A O 1
ATOM 574 N N . ARG A 1 74 ? 7.632 -0.854 1.315 1.00 97.38 74 ARG A N 1
ATOM 575 C CA . ARG A 1 74 ? 8.812 -0.616 2.164 1.00 97.38 74 ARG A CA 1
ATOM 576 C C . ARG A 1 74 ? 8.666 -1.182 3.575 1.00 97.38 74 ARG A C 1
ATOM 578 O O . ARG A 1 74 ? 9.504 -0.890 4.425 1.00 97.38 74 ARG A O 1
ATOM 585 N N . PHE A 1 75 ? 7.591 -1.918 3.848 1.00 97.94 75 PHE A N 1
ATOM 586 C CA . PHE A 1 75 ? 7.303 -2.419 5.187 1.00 97.94 75 PHE A CA 1
ATOM 587 C C . PHE A 1 75 ? 7.889 -3.811 5.415 1.00 97.94 75 PHE A C 1
ATOM 589 O O . PHE A 1 75 ? 8.724 -3.981 6.302 1.00 97.94 75 PHE A O 1
ATOM 596 N N . TYR A 1 76 ? 7.471 -4.791 4.612 1.00 98.06 76 TYR A N 1
ATOM 597 C CA . TYR A 1 76 ? 7.964 -6.161 4.689 1.00 98.06 76 TYR A CA 1
ATOM 598 C C . TYR A 1 76 ? 7.835 -6.843 3.323 1.00 98.06 76 TYR A C 1
ATOM 600 O O . TYR A 1 76 ? 6.808 -6.688 2.666 1.00 98.06 76 TYR A O 1
ATOM 608 N N . ASP A 1 77 ? 8.884 -7.559 2.923 1.00 97.88 77 ASP A N 1
ATOM 609 C CA . ASP A 1 77 ? 9.019 -8.296 1.657 1.00 97.88 77 ASP A CA 1
ATOM 610 C C . ASP A 1 77 ? 8.667 -9.763 1.922 1.00 97.88 77 ASP A C 1
ATOM 612 O O . ASP A 1 77 ? 9.453 -10.479 2.547 1.00 97.88 77 ASP A O 1
ATOM 616 N N . GLY A 1 78 ? 7.440 -10.148 1.562 1.00 97.81 78 GLY A N 1
ATOM 617 C CA . GLY A 1 78 ? 6.908 -11.499 1.749 1.00 97.81 78 GLY A CA 1
ATOM 618 C C . GLY A 1 78 ? 7.042 -12.362 0.496 1.00 97.81 78 GLY A C 1
ATOM 619 O O . GLY A 1 78 ? 7.156 -13.582 0.605 1.00 97.81 78 GL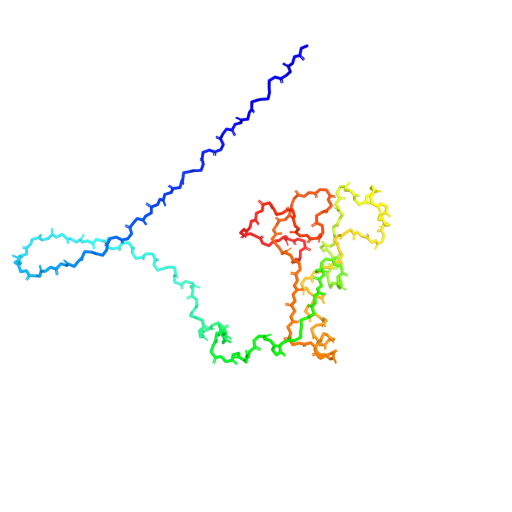Y A O 1
ATOM 620 N N . ASP A 1 79 ? 7.096 -11.745 -0.688 1.00 97.50 79 ASP A N 1
ATOM 621 C CA . ASP A 1 79 ? 7.363 -12.426 -1.950 1.00 97.50 79 ASP A CA 1
ATOM 622 C C . ASP A 1 79 ? 8.398 -11.685 -2.802 1.00 97.50 79 ASP A C 1
ATOM 624 O O . ASP A 1 79 ? 8.092 -10.894 -3.691 1.00 97.50 79 ASP A O 1
ATOM 628 N N . SER A 1 80 ? 9.659 -12.078 -2.636 1.00 96.31 80 SER A N 1
ATOM 629 C CA . SER A 1 80 ? 10.758 -11.509 -3.418 1.00 96.31 80 SER A CA 1
ATOM 630 C C . SER A 1 80 ? 10.640 -11.688 -4.942 1.00 96.31 80 SER A C 1
ATOM 632 O O . SER A 1 80 ? 11.403 -11.058 -5.680 1.00 96.31 80 SER A O 1
ATOM 634 N N . SER A 1 81 ? 9.733 -12.542 -5.436 1.00 96.81 81 SER A N 1
ATOM 635 C CA . SER A 1 81 ? 9.529 -12.767 -6.869 1.00 96.81 81 SER A CA 1
ATOM 636 C C . SER A 1 81 ? 8.806 -11.613 -7.573 1.00 96.81 81 SER A C 1
ATOM 638 O O . SER A 1 81 ? 8.994 -11.444 -8.781 1.00 96.81 81 SER A O 1
ATOM 640 N N . ASN A 1 82 ? 8.055 -10.783 -6.835 1.00 95.69 82 ASN A N 1
ATOM 641 C CA . ASN A 1 82 ? 7.374 -9.596 -7.368 1.00 95.69 82 ASN A CA 1
ATOM 642 C C . ASN A 1 82 ? 8.143 -8.279 -7.128 1.00 95.69 82 ASN A C 1
ATOM 644 O O . ASN A 1 82 ? 7.720 -7.216 -7.598 1.00 95.69 82 ASN A O 1
ATOM 648 N N . ASN A 1 83 ? 9.317 -8.348 -6.489 1.00 96.44 83 ASN A N 1
ATOM 649 C CA . ASN A 1 83 ? 10.206 -7.205 -6.313 1.00 96.44 83 ASN A CA 1
ATOM 650 C C . ASN A 1 83 ? 10.573 -6.572 -7.660 1.00 96.44 83 ASN A C 1
ATOM 652 O O . ASN A 1 83 ? 11.023 -7.237 -8.598 1.00 96.44 83 ASN A O 1
ATOM 656 N N . ALA A 1 84 ? 10.440 -5.249 -7.745 1.00 95.44 84 ALA A N 1
ATOM 657 C CA . ALA A 1 84 ? 10.568 -4.533 -9.007 1.00 95.44 84 ALA A CA 1
ATOM 658 C C . ALA A 1 84 ? 11.436 -3.280 -8.889 1.00 95.44 84 ALA A C 1
ATOM 660 O O . ALA A 1 84 ? 11.338 -2.485 -7.953 1.00 95.44 84 ALA A O 1
ATOM 661 N N . ARG A 1 85 ? 12.261 -3.055 -9.914 1.00 94.69 85 ARG A N 1
ATO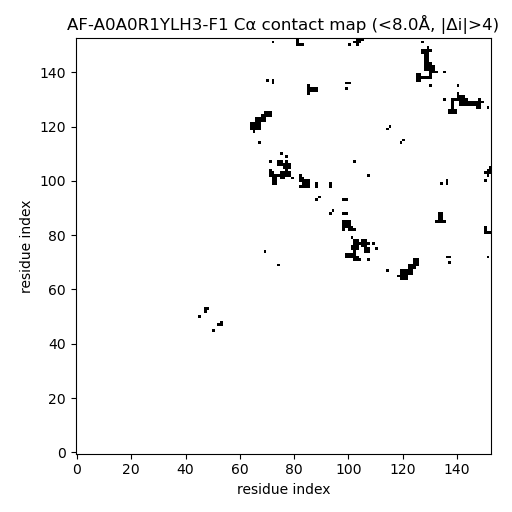M 662 C CA . ARG A 1 85 ? 12.963 -1.784 -10.090 1.00 94.69 85 ARG A CA 1
ATOM 663 C C . ARG A 1 85 ? 12.158 -0.832 -10.941 1.00 94.69 85 ARG A C 1
ATOM 665 O O . ARG A 1 85 ? 11.610 -1.209 -11.974 1.00 94.69 85 ARG A O 1
ATOM 672 N N . THR A 1 86 ? 12.180 0.430 -10.546 1.00 94.00 86 THR A N 1
ATOM 673 C CA . THR A 1 86 ? 11.642 1.516 -11.362 1.00 94.00 86 THR A CA 1
ATOM 674 C C . THR A 1 86 ? 12.758 2.182 -12.160 1.00 94.00 86 THR A C 1
ATOM 676 O O . THR A 1 86 ? 13.946 1.997 -11.882 1.00 94.00 86 THR A O 1
ATOM 679 N N . SER A 1 87 ? 12.403 2.961 -13.184 1.00 94.06 87 SER A N 1
ATOM 680 C CA . SER A 1 87 ? 13.400 3.573 -14.071 1.00 94.06 87 SER A CA 1
ATOM 681 C C . SER A 1 87 ? 14.305 4.594 -13.370 1.00 94.06 87 SER A C 1
ATOM 683 O O . SER A 1 87 ? 15.396 4.873 -13.863 1.00 94.06 87 SER A O 1
ATOM 685 N N . GLU A 1 88 ? 13.883 5.153 -12.233 1.00 95.56 88 GLU A N 1
ATOM 686 C CA . GLU A 1 88 ? 14.657 6.132 -11.465 1.00 95.56 88 GLU A CA 1
ATOM 687 C C . GLU A 1 88 ? 15.422 5.506 -10.287 1.00 95.56 88 GLU A C 1
ATOM 689 O O . GLU A 1 88 ? 16.172 6.233 -9.641 1.00 95.56 88 GLU A O 1
ATOM 694 N N . ASP A 1 89 ? 15.335 4.190 -10.031 1.00 94.94 89 ASP A N 1
ATOM 695 C CA . ASP A 1 89 ? 16.085 3.515 -8.946 1.00 94.94 89 ASP A CA 1
ATOM 696 C C . ASP A 1 89 ? 17.581 3.854 -8.997 1.00 94.94 89 ASP A C 1
ATOM 698 O O . ASP A 1 89 ? 18.190 4.230 -7.996 1.00 94.94 89 ASP A O 1
ATOM 702 N N . LYS A 1 90 ? 18.169 3.795 -10.199 1.00 93.50 90 LYS A N 1
ATOM 703 C CA . LYS A 1 90 ? 19.586 4.113 -10.413 1.00 93.50 90 LYS A CA 1
ATOM 704 C C . LYS A 1 90 ? 19.908 5.569 -10.079 1.00 93.50 90 LYS A C 1
ATOM 706 O O . LYS A 1 90 ? 20.968 5.859 -9.534 1.00 93.50 90 LYS A O 1
ATOM 711 N N . LYS A 1 91 ? 19.010 6.496 -10.415 1.00 95.75 91 LYS A N 1
ATOM 712 C CA . LYS A 1 91 ? 19.183 7.928 -10.137 1.00 95.75 91 LYS A CA 1
ATOM 713 C C . LYS A 1 91 ? 18.985 8.237 -8.652 1.00 95.75 91 LYS A C 1
ATOM 715 O O . LYS A 1 91 ? 19.649 9.128 -8.135 1.00 95.75 91 LYS A O 1
ATOM 720 N N . ALA A 1 92 ? 18.114 7.487 -7.978 1.00 94.38 92 ALA A N 1
ATOM 721 C CA . ALA A 1 92 ? 17.936 7.510 -6.530 1.00 94.38 92 ALA A CA 1
ATOM 722 C C . ALA A 1 92 ? 19.078 6.806 -5.769 1.00 94.38 92 ALA A C 1
ATOM 724 O O . ALA A 1 92 ? 19.124 6.877 -4.544 1.00 94.38 92 ALA A O 1
ATOM 725 N N . ASN A 1 93 ? 20.029 6.196 -6.490 1.00 95.56 93 ASN A N 1
ATOM 726 C CA . ASN A 1 93 ? 21.174 5.473 -5.942 1.00 95.56 93 ASN A CA 1
ATOM 727 C C . ASN A 1 93 ? 20.768 4.264 -5.076 1.00 95.56 93 ASN A C 1
ATOM 729 O O . ASN A 1 93 ? 21.442 3.938 -4.098 1.00 95.56 93 ASN A O 1
ATOM 733 N N . ASN A 1 94 ? 19.670 3.598 -5.444 1.00 95.06 94 ASN A N 1
ATOM 734 C CA . ASN A 1 94 ? 19.243 2.359 -4.802 1.00 95.06 94 ASN A CA 1
ATOM 735 C C . ASN A 1 94 ? 20.241 1.235 -5.134 1.00 95.06 94 ASN A C 1
ATOM 737 O O . ASN A 1 94 ? 20.607 1.078 -6.305 1.00 95.06 94 ASN A O 1
ATOM 741 N N . PRO A 1 95 ? 20.697 0.446 -4.145 1.00 95.00 95 PRO A N 1
ATOM 742 C CA . PRO A 1 95 ? 21.630 -0.640 -4.397 1.00 95.00 95 PRO A CA 1
ATOM 743 C C . PRO A 1 95 ? 20.959 -1.809 -5.127 1.00 95.00 95 PRO A C 1
ATOM 745 O O . PRO A 1 95 ? 19.737 -1.983 -5.122 1.00 95.00 95 PRO A O 1
ATOM 748 N N . GLU A 1 96 ? 21.791 -2.681 -5.703 1.00 90.06 96 GLU A N 1
ATOM 749 C CA . GLU A 1 96 ? 21.325 -3.879 -6.410 1.00 90.06 96 GLU A CA 1
ATOM 750 C C . GLU A 1 96 ? 20.541 -4.858 -5.507 1.00 90.06 96 GLU A C 1
ATOM 752 O O . GLU A 1 96 ? 19.739 -5.651 -5.994 1.00 90.06 96 GLU A O 1
ATOM 757 N N . SER A 1 97 ? 20.710 -4.763 -4.190 1.00 93.06 97 SER A N 1
ATOM 758 C CA . SER A 1 97 ? 20.005 -5.573 -3.196 1.00 93.06 97 SER A CA 1
ATOM 759 C C . SER A 1 97 ? 18.710 -4.950 -2.658 1.00 93.06 97 SER A C 1
ATOM 761 O O . SER A 1 97 ? 18.021 -5.607 -1.887 1.00 93.06 97 SER A O 1
ATOM 763 N N . ASP A 1 98 ? 18.399 -3.691 -2.989 1.00 94.56 98 ASP A N 1
ATOM 764 C CA . ASP A 1 98 ? 17.260 -2.955 -2.413 1.00 94.56 98 ASP A CA 1
ATOM 765 C C . ASP A 1 98 ? 16.501 -2.181 -3.510 1.00 94.56 98 ASP A C 1
ATOM 767 O O . ASP A 1 98 ? 16.684 -0.970 -3.673 1.00 94.56 98 ASP A O 1
ATOM 771 N N . PRO A 1 99 ? 15.708 -2.878 -4.347 1.00 95.81 99 PRO A N 1
ATOM 772 C CA . PRO A 1 99 ? 14.851 -2.229 -5.335 1.00 95.81 99 PRO A CA 1
ATOM 773 C C . PRO A 1 99 ? 13.810 -1.323 -4.660 1.00 95.81 99 PRO A C 1
ATOM 775 O O . PRO A 1 99 ? 13.431 -1.529 -3.509 1.00 95.81 99 PRO A O 1
ATOM 778 N N . SER A 1 100 ? 13.329 -0.295 -5.366 1.00 95.25 100 SER A N 1
ATOM 779 C CA . SER A 1 100 ? 12.354 0.639 -4.781 1.00 95.25 100 SER A CA 1
ATOM 780 C C . SER A 1 100 ? 11.009 0.004 -4.431 1.00 95.25 100 SER A C 1
ATOM 782 O O . SER A 1 100 ? 10.369 0.480 -3.490 1.00 95.25 100 SER A O 1
ATOM 784 N N . TRP A 1 101 ? 10.590 -1.035 -5.157 1.00 96.88 101 TRP A N 1
ATOM 785 C CA . TRP A 1 101 ? 9.467 -1.893 -4.790 1.00 96.88 101 TRP A CA 1
ATOM 786 C C . TRP A 1 101 ? 10.007 -3.154 -4.130 1.00 96.88 101 TRP A C 1
ATOM 788 O O . TRP A 1 101 ? 10.502 -4.048 -4.821 1.00 96.88 101 TRP A O 1
ATOM 798 N N . ARG A 1 102 ? 9.941 -3.173 -2.796 1.00 95.12 102 ARG A N 1
ATOM 799 C CA . ARG A 1 102 ? 10.415 -4.268 -1.953 1.00 95.12 102 ARG A CA 1
ATOM 800 C C . ARG A 1 102 ? 9.504 -4.443 -0.738 1.00 95.12 102 ARG A C 1
ATOM 802 O O . ARG A 1 102 ? 9.835 -4.058 0.387 1.00 95.12 102 ARG A O 1
ATOM 809 N N . GLY A 1 103 ? 8.306 -4.936 -1.017 1.00 97.75 103 GLY A N 1
ATOM 810 C CA . GLY A 1 103 ? 7.251 -5.151 -0.043 1.00 97.75 103 GLY A CA 1
ATOM 811 C C . GLY A 1 103 ? 5.887 -5.264 -0.704 1.00 97.75 103 GLY A C 1
ATOM 812 O O . GLY A 1 103 ? 5.600 -4.601 -1.702 1.00 97.75 103 GLY A O 1
ATOM 813 N N . ASP A 1 104 ? 5.042 -6.091 -0.116 1.00 98.31 104 ASP A N 1
ATOM 814 C CA . ASP A 1 104 ? 3.856 -6.629 -0.773 1.00 98.31 104 ASP A CA 1
ATOM 815 C C . ASP A 1 104 ? 2.768 -6.966 0.261 1.00 98.31 104 ASP A C 1
ATOM 817 O O . ASP A 1 104 ? 2.910 -6.723 1.470 1.00 98.31 104 ASP A O 1
ATOM 821 N N . PHE A 1 105 ? 1.627 -7.478 -0.205 1.00 98.44 105 PHE A N 1
ATOM 822 C CA . PHE A 1 105 ? 0.555 -7.862 0.708 1.00 98.44 105 PHE A CA 1
ATOM 823 C C . PHE A 1 105 ? 0.862 -9.121 1.513 1.00 98.44 105 PHE A C 1
ATOM 825 O O . PHE A 1 105 ? 0.395 -9.204 2.650 1.00 98.44 105 PHE A O 1
ATOM 832 N N . ALA A 1 106 ? 1.643 -10.066 0.985 1.00 98.19 106 ALA A N 1
ATOM 833 C CA . ALA A 1 106 ? 2.037 -11.253 1.738 1.00 98.19 106 ALA A CA 1
ATOM 834 C C . ALA A 1 106 ? 2.859 -10.845 2.969 1.00 98.19 106 ALA A C 1
ATOM 836 O O . ALA A 1 106 ? 2.510 -11.207 4.093 1.00 98.19 106 ALA A O 1
ATOM 837 N N . GLY A 1 107 ? 3.842 -9.964 2.790 1.00 98.19 107 GLY A N 1
ATOM 838 C CA . GLY A 1 107 ? 4.663 -9.442 3.873 1.00 98.19 107 GLY A CA 1
ATOM 839 C C . GLY A 1 107 ? 3.866 -8.623 4.888 1.00 98.19 107 GLY A C 1
ATOM 840 O O . GLY A 1 107 ? 4.052 -8.768 6.098 1.00 98.19 107 GLY A O 1
ATOM 841 N N . LEU A 1 108 ? 2.913 -7.800 4.436 1.00 98.12 108 LEU A N 1
ATOM 842 C CA . LEU A 1 108 ? 2.000 -7.106 5.349 1.00 98.12 108 LEU A CA 1
ATOM 843 C C . LEU A 1 108 ? 1.165 -8.091 6.183 1.00 98.12 108 LEU A C 1
ATOM 845 O O . LEU A 1 108 ? 1.023 -7.893 7.391 1.00 98.12 108 LEU A O 1
ATOM 849 N N . ILE A 1 109 ? 0.623 -9.140 5.556 1.00 98.12 109 ILE A N 1
ATOM 850 C CA . ILE A 1 109 ? -0.184 -10.172 6.222 1.00 98.12 109 ILE A CA 1
ATOM 851 C C . ILE A 1 109 ? 0.642 -10.901 7.289 1.00 98.12 109 ILE A C 1
ATOM 853 O O . ILE A 1 109 ? 0.162 -11.085 8.412 1.00 98.12 109 ILE A O 1
ATOM 857 N N . GLU A 1 110 ? 1.892 -11.250 6.984 1.00 98.12 110 GLU A N 1
ATOM 858 C CA . GLU A 1 110 ? 2.812 -11.898 7.928 1.00 98.12 110 GLU A CA 1
ATOM 859 C C . GLU A 1 110 ? 3.058 -11.058 9.190 1.00 98.12 110 GLU A C 1
ATOM 861 O O . GLU A 1 110 ? 3.175 -11.591 10.295 1.00 98.12 110 GLU A O 1
ATOM 866 N N . GLN A 1 111 ? 3.072 -9.732 9.054 1.00 98.06 111 GLN A N 1
ATOM 867 C CA . GLN A 1 111 ? 3.354 -8.808 10.152 1.00 98.06 111 GLN A CA 1
ATOM 868 C C . GLN A 1 111 ? 2.102 -8.292 10.882 1.00 98.06 111 GLN A C 1
ATOM 870 O O . GLN A 1 111 ? 2.218 -7.479 11.804 1.00 98.06 111 GLN A O 1
ATOM 875 N N . LEU A 1 112 ? 0.894 -8.773 10.562 1.00 97.94 112 LEU A N 1
ATOM 876 C CA . LEU A 1 112 ? -0.325 -8.349 11.272 1.00 97.94 112 LEU A CA 1
ATOM 877 C C . LEU A 1 112 ? -0.269 -8.671 12.773 1.00 97.94 112 LEU A C 1
ATOM 879 O O . LEU A 1 112 ? -0.752 -7.889 13.596 1.00 97.94 112 LEU A O 1
ATOM 883 N N . VAL A 1 113 ? 0.351 -9.797 13.148 1.00 97.38 113 VAL A N 1
ATOM 884 C CA . VAL A 1 113 ? 0.554 -10.165 14.560 1.00 97.38 113 VAL A CA 1
ATOM 885 C C . VAL A 1 113 ? 1.498 -9.180 15.249 1.00 97.38 113 VAL A C 1
ATOM 887 O O . VAL A 1 113 ? 1.226 -8.776 16.378 1.00 97.38 113 VAL A O 1
ATOM 890 N N . TYR A 1 114 ? 2.561 -8.747 14.566 1.00 98.00 114 TYR A N 1
ATOM 891 C CA . TYR A 1 114 ? 3.497 -7.742 15.071 1.00 98.00 114 TYR A CA 1
ATOM 892 C C . TYR A 1 114 ? 2.799 -6.398 15.321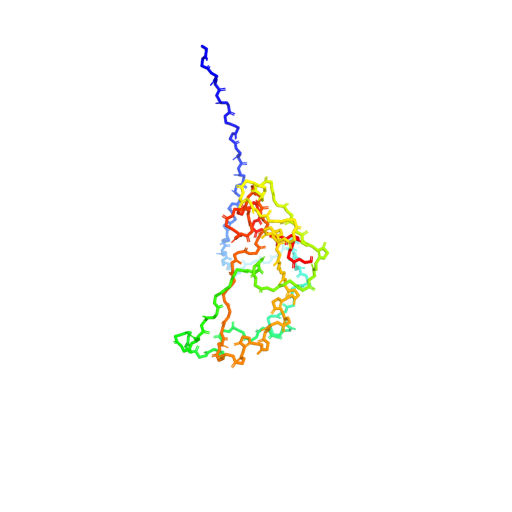 1.00 98.00 114 TYR A C 1
ATOM 894 O O . TYR A 1 114 ? 2.875 -5.867 16.429 1.00 98.00 114 TYR A O 1
ATOM 902 N N . ILE A 1 115 ? 2.050 -5.885 14.338 1.00 98.06 115 ILE A N 1
ATOM 903 C CA . ILE A 1 115 ? 1.329 -4.607 14.466 1.00 98.06 115 ILE A CA 1
ATOM 904 C C . ILE A 1 115 ? 0.326 -4.664 15.627 1.00 98.06 115 ILE A C 1
ATOM 906 O O . ILE A 1 115 ? 0.246 -3.739 16.437 1.00 98.06 115 ILE A O 1
ATOM 910 N N . LYS A 1 116 ? -0.399 -5.779 15.759 1.00 95.94 116 LYS A N 1
ATOM 911 C CA . LYS A 1 116 ? -1.341 -5.986 16.863 1.00 95.94 116 LYS A CA 1
ATOM 912 C C . LYS A 1 116 ? -0.640 -6.071 18.222 1.00 95.94 116 LYS A C 1
ATOM 914 O O . LYS A 1 116 ? -1.152 -5.531 19.199 1.00 95.94 116 LYS A O 1
ATOM 919 N N . ALA A 1 117 ? 0.524 -6.718 18.300 1.00 97.88 117 ALA A N 1
ATOM 920 C CA . ALA A 1 117 ? 1.307 -6.826 19.533 1.00 97.88 117 ALA A CA 1
ATOM 921 C C . ALA A 1 117 ? 1.841 -5.468 20.021 1.00 97.88 117 ALA A C 1
ATOM 923 O O . ALA A 1 117 ? 1.996 -5.273 21.224 1.00 97.88 117 ALA A O 1
ATOM 924 N N . LEU A 1 118 ? 2.060 -4.514 19.111 1.00 97.75 118 LEU A N 1
ATOM 925 C CA . LEU A 1 118 ? 2.382 -3.125 19.453 1.00 97.75 118 LEU A CA 1
ATOM 926 C C . LEU A 1 118 ? 1.189 -2.337 20.031 1.00 97.75 118 LEU A C 1
ATOM 928 O O . LEU A 1 118 ? 1.380 -1.222 20.512 1.00 97.75 118 LEU A O 1
ATOM 932 N N . GLY A 1 119 ? -0.027 -2.892 19.996 1.00 96.00 119 GLY A N 1
ATOM 933 C CA . GLY A 1 119 ? -1.236 -2.251 20.517 1.00 96.00 119 GLY A CA 1
ATOM 934 C C . GLY A 1 119 ? -1.965 -1.351 19.518 1.00 96.00 119 GLY A C 1
ATOM 935 O O . GLY A 1 119 ? -2.848 -0.597 19.925 1.00 96.00 119 GLY A O 1
ATOM 936 N N . PHE A 1 120 ? -1.621 -1.419 18.227 1.00 97.19 120 PHE A N 1
ATOM 937 C CA . PHE A 1 120 ? -2.383 -0.740 17.181 1.00 97.19 120 PHE A CA 1
ATOM 938 C C . PHE A 1 120 ? -3.649 -1.517 16.837 1.00 97.19 120 PHE A C 1
ATOM 940 O O . PHE A 1 120 ? -3.652 -2.751 16.783 1.00 97.19 120 PHE A O 1
ATOM 947 N N . THR A 1 121 ? -4.725 -0.784 16.581 1.00 94.06 121 THR A N 1
ATOM 948 C CA . THR A 1 121 ? -6.055 -1.347 16.321 1.00 94.06 121 THR A CA 1
ATOM 949 C C . THR A 1 121 ? -6.511 -1.137 14.876 1.00 94.06 121 THR A C 1
ATOM 951 O O . THR A 1 121 ? -7.385 -1.856 14.392 1.00 94.06 121 THR A O 1
ATOM 954 N N . ALA A 1 122 ? -5.854 -0.230 14.147 1.00 94.62 122 ALA A N 1
ATOM 955 C CA . ALA A 1 122 ? -6.085 0.024 12.732 1.00 94.62 122 ALA A CA 1
ATOM 956 C C . ALA A 1 122 ? -4.770 0.167 11.949 1.00 94.62 122 ALA A C 1
ATOM 958 O O . ALA A 1 122 ? -3.737 0.558 12.490 1.00 94.62 122 ALA A O 1
ATOM 959 N N . ILE A 1 123 ? -4.827 -0.111 10.644 1.00 97.00 123 ILE A N 1
ATOM 960 C CA . ILE A 1 123 ? -3.704 0.053 9.713 1.00 97.00 123 ILE A CA 1
ATOM 961 C C . ILE A 1 123 ? -4.123 1.030 8.618 1.00 97.00 123 ILE A C 1
ATOM 963 O O . ILE A 1 123 ? -5.203 0.898 8.039 1.00 97.00 123 ILE A O 1
ATOM 967 N N . TRP A 1 124 ? -3.254 1.988 8.314 1.00 97.81 124 TRP A N 1
ATOM 968 C CA . TRP A 1 124 ? -3.367 2.844 7.140 1.00 97.81 124 TRP A CA 1
ATOM 969 C C . TRP A 1 124 ? -2.178 2.584 6.217 1.00 97.81 124 TRP A C 1
ATOM 971 O O . TRP A 1 124 ? -1.025 2.751 6.605 1.00 97.81 124 TRP A O 1
ATOM 981 N N . ILE A 1 125 ? -2.468 2.173 4.985 1.00 98.25 125 ILE A N 1
ATOM 982 C CA . ILE A 1 125 ? -1.460 1.928 3.954 1.00 98.25 125 ILE A CA 1
ATOM 983 C C . ILE A 1 125 ? -1.487 3.007 2.868 1.00 98.25 125 ILE A C 1
ATOM 985 O O . ILE A 1 125 ? -2.522 3.634 2.617 1.00 98.25 125 ILE A O 1
ATOM 989 N N . THR A 1 126 ? -0.347 3.215 2.211 1.00 98.19 126 THR A N 1
ATOM 990 C CA . THR A 1 126 ? -0.250 4.021 0.984 1.00 98.19 126 THR A CA 1
ATOM 991 C C . THR A 1 126 ? -1.166 3.491 -0.129 1.00 98.19 126 THR A C 1
ATOM 993 O O . THR A 1 126 ? -1.538 2.317 -0.095 1.00 98.19 126 THR A O 1
ATOM 996 N N . PRO A 1 127 ? -1.544 4.315 -1.127 1.00 98.19 127 PRO A N 1
ATOM 997 C CA . PRO A 1 127 ? -2.459 3.879 -2.176 1.00 98.19 127 PRO A CA 1
ATOM 998 C C . PRO A 1 127 ? -1.929 2.660 -2.934 1.00 98.19 127 PRO A C 1
ATOM 1000 O O . PRO A 1 127 ? -0.787 2.649 -3.380 1.00 98.19 127 PRO A O 1
ATOM 1003 N N . VAL A 1 128 ? -2.796 1.665 -3.111 1.00 97.81 128 VAL A N 1
ATOM 1004 C CA . VAL A 1 128 ? -2.452 0.369 -3.723 1.00 97.81 128 VAL A CA 1
ATOM 1005 C C . VAL A 1 128 ? -2.798 0.284 -5.208 1.00 97.81 128 VAL A C 1
ATOM 1007 O O . VAL A 1 128 ? -2.628 -0.753 -5.840 1.00 97.81 128 VAL A O 1
ATOM 1010 N N . VAL A 1 129 ? -3.362 1.357 -5.761 1.00 98.25 129 VAL A N 1
ATOM 1011 C CA . VAL A 1 129 ? -3.829 1.391 -7.149 1.00 98.25 129 VAL A CA 1
ATOM 1012 C C . VAL A 1 129 ? -2.663 1.271 -8.122 1.00 98.25 129 VAL A C 1
ATOM 1014 O O . VAL A 1 129 ? -1.527 1.578 -7.779 1.00 98.25 129 VAL A O 1
ATOM 1017 N N . GLN A 1 130 ? -2.940 0.880 -9.360 1.00 98.06 130 GLN A N 1
ATOM 1018 C CA . GLN A 1 130 ? -1.913 0.766 -10.384 1.00 98.06 130 GLN A CA 1
ATOM 1019 C C . GLN A 1 130 ? -1.234 2.117 -10.634 1.00 98.06 130 GLN A C 1
ATOM 1021 O O . GLN A 1 130 ? -1.874 3.108 -11.014 1.00 98.06 130 GLN A O 1
ATOM 1026 N N . ASN A 1 131 ? 0.082 2.140 -10.472 1.00 96.94 131 ASN A N 1
ATOM 1027 C CA . ASN A 1 131 ? 0.920 3.314 -10.627 1.00 96.94 131 ASN A CA 1
ATOM 1028 C C . ASN A 1 131 ? 1.716 3.266 -11.939 1.00 96.94 131 ASN A C 1
ATOM 1030 O O . ASN A 1 131 ? 1.950 2.202 -12.508 1.00 96.94 131 ASN A O 1
ATOM 1034 N N . ASN A 1 132 ? 2.079 4.439 -12.462 1.00 93.75 132 ASN A N 1
ATOM 1035 C CA . ASN A 1 132 ? 2.916 4.520 -13.658 1.00 93.75 132 ASN A CA 1
ATOM 1036 C C . ASN A 1 132 ? 3.809 5.761 -13.620 1.00 93.75 132 ASN A C 1
ATOM 1038 O O . ASN A 1 132 ? 3.461 6.823 -14.144 1.00 93.75 132 ASN A O 1
ATOM 1042 N N . SER A 1 133 ? 4.971 5.633 -12.985 1.00 94.50 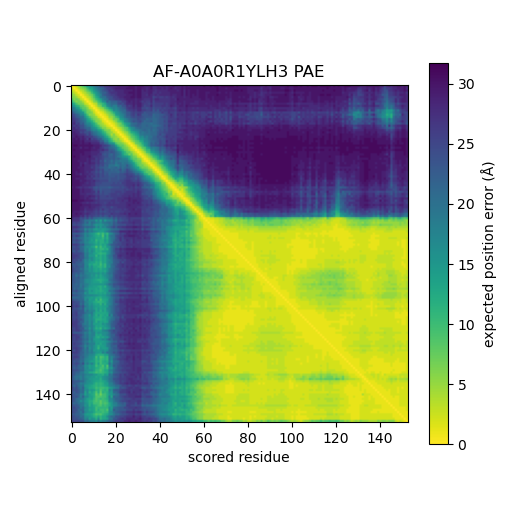133 SER A N 1
ATOM 1043 C CA . SER A 1 133 ? 6.037 6.627 -13.107 1.00 94.50 133 SER A CA 1
ATOM 1044 C C . SER A 1 133 ? 7.409 6.017 -12.840 1.00 94.50 133 SER A C 1
ATOM 1046 O O . SER A 1 133 ? 7.524 4.890 -12.370 1.00 94.50 133 SER A O 1
ATOM 1048 N N . GLY A 1 134 ? 8.457 6.811 -13.051 1.00 92.25 134 GLY A N 1
ATOM 1049 C CA . GLY A 1 134 ? 9.821 6.363 -12.826 1.00 92.25 134 GLY A CA 1
ATOM 1050 C C . GLY A 1 134 ? 10.232 6.126 -11.370 1.00 92.25 134 GLY A C 1
ATOM 1051 O O . GLY A 1 134 ? 11.263 5.500 -11.191 1.00 92.25 134 GLY A O 1
ATOM 1052 N N . TYR A 1 135 ? 9.485 6.589 -10.357 1.00 95.25 135 TYR A N 1
ATOM 1053 C CA . TYR A 1 135 ? 9.779 6.336 -8.932 1.00 95.25 135 TYR A CA 1
ATOM 1054 C C . TYR A 1 135 ? 8.483 6.235 -8.109 1.00 95.25 135 TYR A C 1
ATOM 1056 O O . TYR A 1 135 ? 8.219 7.034 -7.213 1.00 95.25 135 TYR A O 1
ATOM 1064 N N . ASP A 1 136 ? 7.619 5.289 -8.478 1.00 96.38 136 ASP A N 1
ATOM 1065 C CA . ASP A 1 136 ? 6.221 5.209 -8.033 1.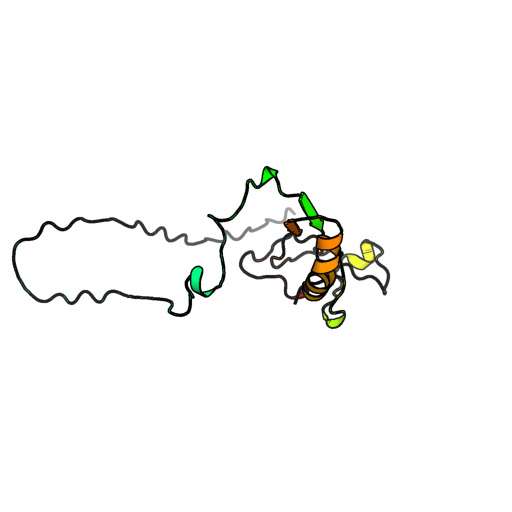00 96.38 136 ASP A CA 1
ATOM 1066 C C . ASP A 1 136 ? 5.938 4.286 -6.836 1.00 96.38 136 ASP A C 1
ATOM 1068 O O . ASP A 1 136 ? 4.774 4.066 -6.504 1.00 96.38 136 ASP A O 1
ATOM 1072 N N . TYR A 1 137 ? 6.964 3.798 -6.135 1.00 96.31 137 TYR A N 1
ATOM 1073 C CA . TYR A 1 137 ? 6.795 2.876 -4.998 1.00 96.31 137 TYR A CA 1
ATOM 1074 C C . TYR A 1 137 ? 5.897 3.414 -3.872 1.00 96.31 137 TYR A C 1
ATOM 1076 O O . TYR A 1 137 ? 5.315 2.647 -3.112 1.00 96.31 137 TYR A O 1
ATOM 1084 N N . HIS A 1 138 ? 5.777 4.737 -3.755 1.00 96.38 138 HIS A N 1
ATOM 1085 C CA . HIS A 1 138 ? 4.926 5.418 -2.778 1.00 96.38 138 HIS A CA 1
ATOM 1086 C C . HIS A 1 138 ? 3.413 5.369 -3.080 1.00 96.38 138 HIS A C 1
ATOM 1088 O O . HIS A 1 138 ? 2.623 5.765 -2.225 1.00 96.38 138 HIS A O 1
ATOM 1094 N N . GLY A 1 139 ? 2.998 4.939 -4.276 1.00 97.12 139 GLY A N 1
ATOM 1095 C CA . GLY A 1 139 ? 1.589 4.752 -4.636 1.00 97.12 139 GLY A CA 1
ATOM 1096 C C . GLY A 1 139 ? 0.824 5.992 -5.137 1.00 97.12 139 GLY A C 1
ATOM 1097 O O . GLY A 1 139 ? -0.336 5.871 -5.531 1.00 97.12 139 GLY A O 1
ATOM 1098 N N . TYR A 1 140 ? 1.427 7.187 -5.149 1.00 97.50 140 TYR A N 1
ATOM 1099 C CA . TYR A 1 140 ? 0.722 8.453 -5.430 1.00 97.50 140 TYR A CA 1
ATOM 1100 C C . TYR A 1 140 ? 0.733 8.907 -6.901 1.00 97.50 140 TYR A C 1
ATOM 1102 O O . TYR A 1 140 ? 0.212 9.976 -7.221 1.00 97.50 140 TYR A O 1
ATOM 1110 N N . HIS A 1 141 ? 1.273 8.105 -7.816 1.00 97.12 141 HIS A N 1
ATOM 1111 C CA . HIS A 1 141 ? 1.281 8.347 -9.262 1.00 97.12 141 HIS A CA 1
ATOM 1112 C C . HIS A 1 141 ? 0.287 7.418 -9.975 1.00 97.12 141 HIS A C 1
ATOM 1114 O O . HIS A 1 141 ? 0.627 6.678 -10.904 1.00 97.12 141 HIS A O 1
ATOM 1120 N N . ALA A 1 142 ? -0.961 7.458 -9.504 1.00 97.75 142 ALA A N 1
ATOM 1121 C CA . ALA A 1 142 ? -2.042 6.605 -9.974 1.00 97.75 142 ALA A CA 1
ATOM 1122 C C . ALA A 1 142 ? -2.286 6.759 -11.484 1.00 97.75 142 ALA A C 1
ATOM 1124 O O . ALA A 1 142 ? -2.508 7.857 -11.997 1.00 97.75 142 ALA A O 1
ATOM 1125 N N . SER A 1 143 ? -2.301 5.627 -12.181 1.00 97.62 143 SER A N 1
ATOM 1126 C CA . SER A 1 143 ? -2.577 5.527 -13.616 1.00 97.62 143 SER A CA 1
ATOM 1127 C C . SER A 1 143 ? -3.915 4.846 -13.906 1.00 97.62 143 SER A C 1
ATOM 1129 O O . SER A 1 143 ? -4.588 5.195 -14.877 1.00 97.62 143 SER A O 1
ATOM 1131 N N . ASN A 1 144 ? -4.348 3.935 -13.027 1.00 97.56 144 ASN A N 1
ATOM 1132 C CA . ASN A 1 144 ? -5.642 3.272 -13.102 1.00 97.56 144 ASN A CA 1
ATOM 1133 C C . ASN A 1 144 ? -6.205 3.024 -11.693 1.00 97.56 144 ASN A C 1
ATOM 1135 O O . ASN A 1 144 ? -5.754 2.143 -10.973 1.00 97.56 144 ASN A O 1
ATOM 1139 N N . PHE A 1 145 ? -7.234 3.789 -11.322 1.00 97.69 145 PHE A N 1
ATOM 1140 C CA . PHE A 1 145 ? -7.898 3.697 -10.015 1.00 97.69 145 PHE A CA 1
ATOM 1141 C C . PHE A 1 145 ? -8.780 2.448 -9.844 1.00 97.69 145 PHE A C 1
ATOM 1143 O O . PHE A 1 145 ? -9.271 2.208 -8.746 1.00 97.69 145 PHE A O 1
ATOM 1150 N N . ASN A 1 146 ? -9.003 1.671 -10.910 1.00 97.44 146 ASN A N 1
ATOM 1151 C CA . ASN A 1 146 ? -9.849 0.473 -10.886 1.00 97.44 146 ASN A CA 1
ATOM 1152 C C . ASN A 1 146 ? -9.049 -0.833 -10.777 1.00 97.44 146 ASN A C 1
ATOM 1154 O O . ASN A 1 146 ? -9.645 -1.905 -10.815 1.00 97.44 146 ASN A O 1
ATOM 1158 N N . ALA A 1 147 ? -7.720 -0.757 -10.701 1.00 97.44 147 ALA A N 1
ATOM 1159 C CA . ALA A 1 147 ? -6.849 -1.916 -10.569 1.00 97.44 147 ALA A CA 1
ATOM 1160 C C . ALA A 1 147 ? -5.857 -1.693 -9.431 1.00 97.44 147 ALA A C 1
ATOM 1162 O O . ALA A 1 147 ? -5.377 -0.576 -9.235 1.00 97.44 147 ALA A O 1
ATOM 1163 N N . VAL A 1 148 ? -5.557 -2.765 -8.707 1.00 97.75 148 VAL A N 1
ATOM 1164 C CA . VAL A 1 148 ? -4.418 -2.835 -7.790 1.00 97.75 148 VAL A CA 1
ATOM 1165 C C . VAL A 1 148 ? -3.140 -2.945 -8.625 1.00 97.75 148 VAL A C 1
ATOM 1167 O O . VAL A 1 148 ? -3.162 -3.500 -9.726 1.00 97.75 148 VAL A O 1
ATOM 1170 N N . ASP A 1 149 ? -2.039 -2.364 -8.156 1.00 97.62 149 ASP A N 1
ATOM 1171 C CA . ASP A 1 149 ? -0.747 -2.551 -8.811 1.00 97.62 149 ASP A CA 1
ATOM 1172 C C . ASP A 1 149 ? -0.297 -4.011 -8.682 1.00 97.62 149 ASP A C 1
ATOM 1174 O O . ASP A 1 149 ? -0.189 -4.531 -7.576 1.00 97.62 149 ASP A O 1
ATOM 1178 N N . TYR A 1 150 ? -0.022 -4.666 -9.810 1.00 95.25 150 TYR A N 1
ATOM 1179 C CA . TYR A 1 150 ? 0.342 -6.086 -9.850 1.00 95.25 150 TYR A CA 1
ATOM 1180 C C . TYR A 1 150 ? 1.616 -6.409 -9.058 1.00 95.25 150 TYR A C 1
ATOM 1182 O O . TYR A 1 150 ? 1.829 -7.556 -8.703 1.00 95.25 150 TYR A O 1
ATOM 1190 N N . ARG A 1 151 ? 2.466 -5.411 -8.784 1.00 95.88 151 ARG A N 1
ATOM 1191 C CA . ARG A 1 151 ? 3.697 -5.572 -7.997 1.00 95.88 151 ARG A CA 1
ATOM 1192 C C . ARG A 1 151 ? 3.439 -5.800 -6.498 1.00 95.88 151 ARG A C 1
ATOM 1194 O O . ARG A 1 151 ? 4.394 -5.991 -5.762 1.00 95.88 151 ARG A O 1
ATOM 1201 N N . TYR A 1 152 ? 2.188 -5.714 -6.035 1.00 96.88 152 TYR A N 1
ATOM 1202 C CA . TYR A 1 152 ? 1.802 -6.047 -4.656 1.00 96.88 152 TYR A CA 1
ATOM 1203 C C . TYR A 1 152 ? 1.376 -7.512 -4.460 1.00 96.88 152 TYR A C 1
ATOM 1205 O O . TYR A 1 152 ? 1.183 -7.913 -3.307 1.00 96.88 152 TYR A O 1
ATOM 1213 N N . GLU A 1 153 ? 1.156 -8.259 -5.550 1.00 90.50 153 GLU A N 1
ATOM 1214 C CA . GLU A 1 153 ? 0.559 -9.607 -5.575 1.00 90.5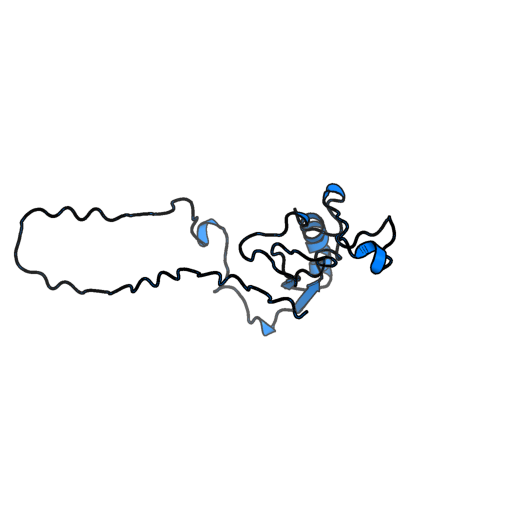0 153 GLU A CA 1
ATOM 1215 C C . GLU A 1 153 ? 1.530 -10.682 -6.069 1.00 90.50 153 GLU A C 1
ATOM 1217 O O . GLU A 1 153 ? 2.512 -10.334 -6.768 1.00 90.50 153 GLU A O 1
#

Mean predicted aligned error: 15.23 Å

Foldseek 3Di:
DDDDDDDDDPDDPDDDDDPDDDDDDDDDDDDDDPPPPPPPPPVPDDDCVRVVNPPDPPDDPCVVFAEDEDLQQPDFAQDPVLQDAFQCCVVVVPDPVGHLRRGAVRGVVVCPVVCVVVVGDYYDYAAQAAADDRRCSRPPRHDDPVHGHPSRD

pLDDT: mean 75.35, std 26.19, range [30.75, 98.44]

Sequence (153 aa):
MKKKQFASKVTRLTMSMVLGASTIVPNMLPLFSQTVFANTQNTGILSAKDRGILYANSRTDFRDETIYFLITTRFYDGDSSNNARTSEDKKANNPESDPSWRGDFAGLIEQLVYIKALGFTAIWITPVVQNNSGYDYHGYHASNFNAVDYRYE

Radius of gyration: 24.97 Å; Cα contacts (8 Å, |Δi|>4): 168; chains: 1; bounding box: 80×41×56 Å

InterPro domains:
  IPR006047 Glycosyl hydrolase family 13, catalytic domain [PF00128] (71-152)
  IPR017853 Glycoside hydrolase superfamily [SSF51445] (58-151)

Solvent-accessible surface area (backbone atoms only — not comparable to full-atom values): 10016 Å² total; per-residue (Å²): 136,84,84,81,81,82,80,80,81,81,79,78,85,79,82,82,80,81,87,77,88,77,86,79,81,89,86,83,88,86,79,92,75,85,78,80,74,86,75,81,69,71,87,78,70,70,50,55,76,76,68,70,56,84,81,75,90,78,68,74,66,73,87,78,55,41,72,45,74,48,52,50,22,70,70,30,68,54,54,78,86,40,51,38,74,43,82,36,32,70,79,72,64,46,52,97,90,48,46,59,29,41,20,21,52,60,16,48,60,71,39,48,64,56,49,44,73,74,66,36,75,41,77,44,67,46,54,60,33,19,53,67,57,46,78,36,54,69,20,82,42,65,72,36,90,89,41,67,31,69,58,42,97

Secondary structure (DSSP, 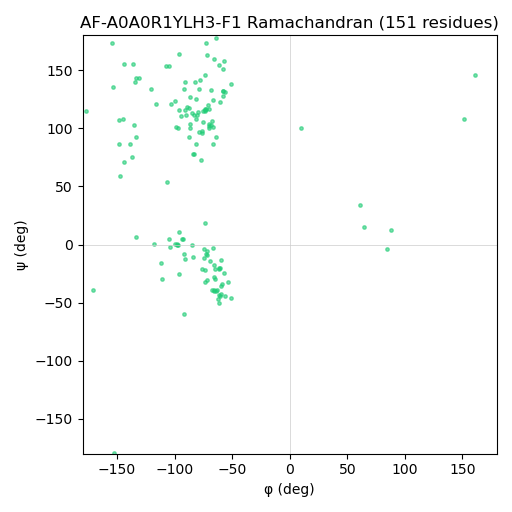8-state):
-----------------------PPP----------------TT---TTTTT---SSS---GGGPPEEEE-GGGT--S-TTS-B--TTTTTTT--TT--SB---HHHHHHTHHHHHHTT--EEEE---EEE-STT-TTS-SEEEEEEE-GGG-